Protein AF-A0A4D4LLS7-F1 (afdb_monomer_lite)

Radius of gyration: 15.92 Å; chains: 1; bounding box: 45×24×37 Å

Organism: Streptomyces violaceusniger (NCBI:txid68280)

Structure (mmCIF, N/CA/C/O backbone):
data_AF-A0A4D4LLS7-F1
#
_entry.id   AF-A0A4D4LLS7-F1
#
loop_
_atom_site.group_PDB
_atom_site.id
_atom_site.type_symbol
_atom_site.label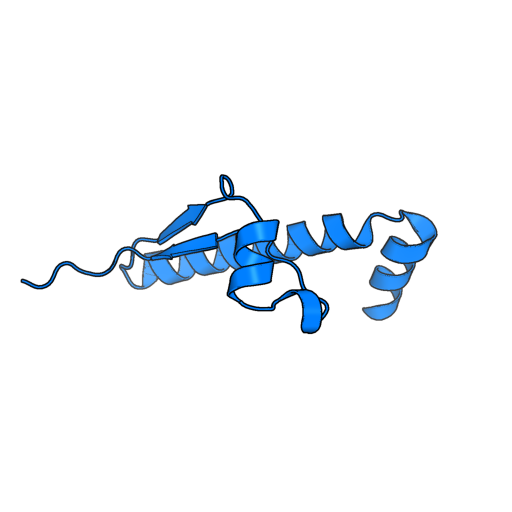_atom_id
_atom_site.label_alt_id
_atom_site.label_comp_id
_atom_site.label_asym_id
_atom_site.label_entity_id
_atom_site.label_seq_id
_atom_site.pdbx_PDB_ins_code
_atom_site.Cartn_x
_atom_site.Cartn_y
_atom_site.Cartn_z
_atom_site.occupancy
_atom_site.B_iso_or_equiv
_atom_site.auth_seq_id
_atom_site.auth_comp_id
_atom_site.auth_asym_id
_atom_site.auth_atom_id
_atom_site.pdbx_PDB_model_num
ATOM 1 N N . MET A 1 1 ? 24.635 -7.283 -0.790 1.00 59.69 1 MET A N 1
ATOM 2 C CA . MET A 1 1 ? 23.605 -8.312 -0.544 1.00 59.69 1 MET A CA 1
ATOM 3 C C . MET A 1 1 ? 22.200 -7.853 -0.949 1.00 59.69 1 MET A C 1
ATOM 5 O O . MET A 1 1 ? 21.661 -8.434 -1.871 1.00 59.69 1 MET A O 1
ATOM 9 N N . THR A 1 2 ? 21.588 -6.807 -0.368 1.00 62.47 2 THR A N 1
ATOM 10 C CA . THR A 1 2 ? 20.218 -6.369 -0.765 1.00 62.47 2 THR A CA 1
ATOM 11 C C . THR A 1 2 ? 20.135 -5.681 -2.133 1.00 62.47 2 THR A C 1
ATOM 13 O O . THR A 1 2 ? 19.198 -5.925 -2.890 1.00 62.47 2 THR A O 1
ATOM 16 N N . ARG A 1 3 ? 21.134 -4.866 -2.498 1.00 71.19 3 ARG A N 1
ATOM 17 C CA . ARG A 1 3 ? 21.203 -4.208 -3.821 1.00 71.19 3 ARG A CA 1
ATOM 18 C C . ARG A 1 3 ? 21.358 -5.205 -4.976 1.00 71.19 3 ARG A C 1
ATOM 20 O O . ARG A 1 3 ? 20.930 -4.915 -6.088 1.00 71.19 3 ARG A O 1
ATOM 27 N N . ASP A 1 4 ? 21.902 -6.386 -4.698 1.00 81.25 4 ASP A N 1
ATOM 28 C CA . ASP A 1 4 ? 22.124 -7.428 -5.704 1.00 81.25 4 ASP A CA 1
ATOM 29 C C . ASP A 1 4 ? 20.790 -8.031 -6.173 1.00 81.25 4 ASP A C 1
ATOM 31 O O . ASP A 1 4 ? 20.587 -8.228 -7.370 1.00 81.25 4 ASP A O 1
ATOM 35 N N . PHE A 1 5 ? 19.826 -8.211 -5.260 1.00 81.31 5 PHE A N 1
ATOM 36 C CA . PHE A 1 5 ? 18.471 -8.659 -5.605 1.00 81.31 5 PHE A CA 1
ATOM 37 C C . PHE A 1 5 ? 17.695 -7.612 -6.410 1.00 81.31 5 PHE A C 1
ATOM 39 O O . PHE A 1 5 ? 16.989 -7.970 -7.351 1.00 81.31 5 PHE A O 1
ATOM 46 N N . LEU A 1 6 ? 17.864 -6.323 -6.095 1.00 83.94 6 LEU A N 1
ATOM 47 C CA . LEU A 1 6 ? 17.256 -5.238 -6.873 1.00 83.94 6 LEU A CA 1
ATOM 48 C C . LEU A 1 6 ? 17.805 -5.211 -8.303 1.00 83.94 6 LEU A C 1
ATOM 50 O O . LEU A 1 6 ? 17.032 -5.131 -9.253 1.00 83.94 6 LEU A O 1
ATOM 54 N N . ASN A 1 7 ? 19.121 -5.357 -8.471 1.00 86.38 7 ASN A N 1
ATOM 55 C CA . ASN A 1 7 ? 19.745 -5.419 -9.793 1.00 86.38 7 ASN A CA 1
ATOM 56 C C . ASN A 1 7 ? 19.289 -6.652 -10.587 1.00 86.38 7 ASN A C 1
ATOM 58 O O . ASN A 1 7 ? 18.990 -6.537 -11.773 1.00 86.38 7 ASN A O 1
ATOM 62 N N . LEU A 1 8 ? 19.171 -7.815 -9.942 1.00 87.56 8 LEU A N 1
ATOM 63 C CA . LEU A 1 8 ? 18.686 -9.036 -10.586 1.00 87.56 8 LEU A CA 1
ATOM 64 C C . LEU A 1 8 ? 17.251 -8.876 -11.116 1.00 87.56 8 LEU A C 1
ATOM 66 O O . LEU A 1 8 ? 16.945 -9.291 -12.234 1.00 87.56 8 LEU A O 1
ATOM 70 N N . ARG A 1 9 ? 16.376 -8.246 -10.325 1.00 86.00 9 ARG A N 1
ATOM 71 C CA . ARG A 1 9 ? 14.988 -7.955 -10.710 1.00 86.00 9 ARG A CA 1
ATOM 72 C C . ARG A 1 9 ? 14.890 -6.866 -11.771 1.00 86.00 9 ARG A C 1
ATOM 74 O O . ARG A 1 9 ? 14.046 -6.960 -12.650 1.00 86.00 9 ARG A O 1
ATOM 81 N N . ASN A 1 10 ? 15.759 -5.860 -11.723 1.00 84.69 10 ASN A N 1
ATOM 82 C CA . ASN A 1 10 ? 15.730 -4.751 -12.673 1.00 84.69 10 ASN A CA 1
ATOM 83 C C . ASN A 1 10 ? 16.300 -5.140 -14.048 1.00 84.69 10 ASN A C 1
ATOM 85 O O . ASN A 1 10 ? 15.702 -4.836 -15.075 1.00 84.69 10 ASN A O 1
ATOM 89 N N . TYR A 1 11 ? 17.437 -5.842 -14.078 1.00 84.94 11 TYR A N 1
ATOM 90 C CA . TYR A 1 11 ? 18.156 -6.149 -15.320 1.00 84.94 11 TYR A CA 1
ATOM 91 C C . TYR A 1 11 ? 17.906 -7.566 -15.844 1.00 84.94 11 TYR A C 1
ATOM 93 O O . TYR A 1 11 ? 17.836 -7.754 -17.057 1.00 84.94 11 TYR A O 1
ATOM 101 N N . GLY A 1 12 ? 17.765 -8.553 -14.954 1.00 86.19 12 GLY A N 1
ATOM 102 C CA . GLY A 1 12 ? 17.549 -9.951 -15.331 1.00 86.19 12 GLY A CA 1
ATOM 103 C C . GLY A 1 12 ? 16.088 -10.234 -15.665 1.00 86.19 12 GLY A C 1
ATOM 104 O O . GLY A 1 12 ? 15.747 -10.509 -16.811 1.00 86.19 12 GLY A O 1
ATOM 105 N N . TYR A 1 13 ? 15.223 -10.140 -14.655 1.00 85.25 13 TYR A N 1
ATOM 106 C CA . TYR A 1 13 ? 13.805 -10.503 -14.775 1.00 85.25 13 TYR A CA 1
ATOM 107 C C . TYR A 1 13 ? 12.906 -9.364 -15.279 1.00 85.25 13 TYR A C 1
ATOM 109 O O . TYR A 1 13 ? 11.838 -9.630 -15.824 1.00 85.25 13 TYR A O 1
ATOM 117 N N . LYS A 1 14 ? 13.345 -8.106 -15.128 1.00 87.56 14 LYS A N 1
ATOM 118 C CA . LYS A 1 14 ? 12.614 -6.877 -15.496 1.00 87.56 14 LYS A CA 1
ATOM 119 C C . LYS A 1 14 ? 11.223 -6.762 -14.854 1.00 87.56 14 LYS A C 1
ATOM 121 O O . LYS A 1 14 ? 10.334 -6.114 -15.397 1.00 87.56 14 LYS A O 1
ATOM 126 N N . ASP A 1 15 ? 11.043 -7.363 -13.682 1.00 89.50 15 ASP A N 1
ATOM 127 C CA . ASP A 1 15 ? 9.779 -7.449 -12.943 1.00 89.50 15 ASP A CA 1
ATOM 128 C C . ASP A 1 15 ? 9.832 -6.701 -11.601 1.00 89.50 15 ASP A C 1
ATOM 130 O O . ASP A 1 15 ? 9.035 -6.970 -10.703 1.00 89.50 15 ASP A O 1
ATOM 134 N N . LEU A 1 16 ? 10.765 -5.752 -11.453 1.00 88.00 16 LEU A N 1
ATOM 135 C CA . LEU A 1 16 ? 11.037 -5.063 -10.189 1.00 88.00 16 LEU A CA 1
ATOM 136 C C . LEU A 1 16 ? 9.772 -4.498 -9.527 1.00 88.00 16 LEU A C 1
ATOM 138 O O . LEU A 1 16 ? 9.543 -4.770 -8.352 1.00 88.00 16 LEU A O 1
ATOM 142 N N . ASN A 1 17 ? 8.941 -3.765 -10.275 1.00 85.81 17 ASN A N 1
ATOM 143 C CA . ASN A 1 17 ? 7.717 -3.159 -9.739 1.00 85.81 17 ASN A CA 1
ATOM 144 C C . ASN A 1 17 ? 6.750 -4.222 -9.209 1.00 85.81 17 ASN A C 1
ATOM 146 O O . ASN A 1 17 ? 6.322 -4.151 -8.063 1.00 85.81 17 ASN A O 1
ATOM 150 N N . HIS A 1 18 ? 6.497 -5.266 -9.997 1.00 88.12 18 HIS A N 1
ATOM 151 C CA . HIS A 1 18 ? 5.615 -6.360 -9.599 1.00 88.12 18 HIS A CA 1
ATOM 152 C C . HIS A 1 18 ? 6.173 -7.164 -8.411 1.00 88.12 18 HIS A C 1
ATOM 154 O O . HIS A 1 18 ? 5.439 -7.649 -7.549 1.00 88.12 18 HIS A O 1
ATOM 160 N N . TRP A 1 19 ? 7.496 -7.307 -8.323 1.00 90.19 19 TRP A N 1
ATOM 161 C CA . TRP A 1 19 ? 8.137 -7.931 -7.172 1.00 90.19 19 TRP A CA 1
ATOM 162 C C . TRP A 1 19 ? 8.019 -7.072 -5.905 1.00 90.19 19 T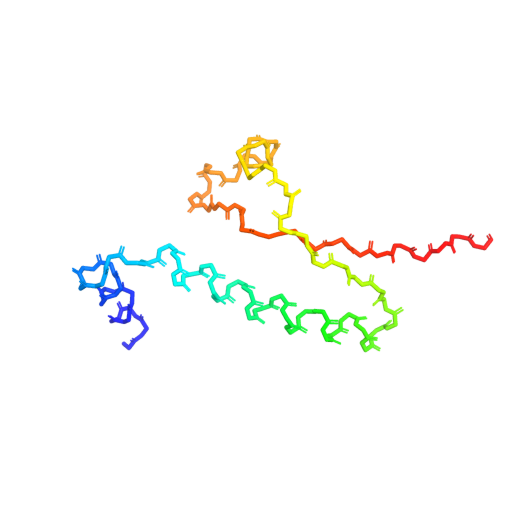RP A C 1
ATOM 164 O O . TRP A 1 19 ? 7.783 -7.620 -4.824 1.00 90.19 19 TRP A O 1
ATOM 174 N N . MET A 1 20 ? 8.149 -5.748 -6.032 1.00 89.31 20 MET A N 1
ATOM 175 C CA . MET A 1 20 ? 7.961 -4.805 -4.927 1.00 89.31 20 MET A CA 1
ATOM 176 C C . MET A 1 20 ? 6.513 -4.781 -4.436 1.00 89.31 20 MET A C 1
ATOM 178 O O . MET A 1 20 ? 6.299 -4.792 -3.228 1.00 89.31 20 MET A O 1
ATOM 182 N N . GLU A 1 21 ? 5.529 -4.846 -5.337 1.00 90.25 21 GLU A N 1
ATOM 183 C CA . GLU A 1 21 ? 4.109 -4.976 -4.977 1.00 90.25 21 GLU A CA 1
ATOM 184 C C . GLU A 1 21 ? 3.890 -6.159 -4.027 1.00 90.25 21 GLU A C 1
ATOM 186 O O . GLU A 1 21 ? 3.270 -6.006 -2.976 1.00 90.25 21 GLU A O 1
ATOM 191 N N . LYS A 1 22 ? 4.483 -7.324 -4.324 1.00 90.94 22 LYS A N 1
ATOM 192 C CA . LYS A 1 22 ? 4.404 -8.512 -3.453 1.00 90.94 22 LYS A CA 1
ATOM 193 C C . LYS A 1 22 ? 4.981 -8.265 -2.059 1.00 90.94 22 LYS A C 1
ATOM 195 O O . LYS A 1 22 ? 4.449 -8.802 -1.090 1.00 90.94 22 LYS A O 1
ATOM 200 N N . GLN A 1 23 ? 6.039 -7.458 -1.936 1.00 90.56 23 GLN A N 1
ATOM 201 C CA . GLN A 1 23 ? 6.584 -7.097 -0.621 1.00 90.56 23 GLN A CA 1
ATOM 202 C C . GLN A 1 23 ? 5.590 -6.239 0.170 1.00 90.56 23 GLN A C 1
ATOM 204 O O . GLN A 1 23 ? 5.394 -6.467 1.364 1.00 90.56 23 GLN A O 1
ATOM 209 N N . THR A 1 24 ? 4.899 -5.315 -0.501 1.00 90.56 24 THR A N 1
ATOM 210 C CA . THR A 1 24 ? 3.823 -4.518 0.103 1.00 90.56 24 THR A CA 1
ATOM 211 C C . THR A 1 24 ? 2.663 -5.402 0.571 1.00 90.56 24 THR A C 1
ATOM 213 O O . THR A 1 24 ? 2.183 -5.228 1.690 1.00 90.56 24 THR A O 1
ATOM 216 N N . TYR A 1 25 ? 2.259 -6.406 -0.216 1.00 92.25 25 TYR A N 1
ATOM 217 C CA . TYR A 1 25 ? 1.231 -7.375 0.197 1.00 92.25 25 TYR A CA 1
ATOM 218 C C . TYR A 1 25 ? 1.620 -8.159 1.453 1.00 92.25 25 TYR A C 1
ATOM 220 O O . TYR A 1 25 ? 0.796 -8.320 2.354 1.00 92.25 25 TYR A O 1
ATOM 228 N N . LEU A 1 26 ? 2.874 -8.609 1.552 1.00 93.12 26 LEU A N 1
ATOM 229 C CA . LEU A 1 26 ? 3.370 -9.299 2.747 1.00 93.12 26 LEU A CA 1
ATOM 230 C C . LEU A 1 26 ? 3.309 -8.396 3.988 1.00 93.12 26 LEU A C 1
ATOM 232 O O . LEU A 1 26 ? 2.829 -8.822 5.040 1.00 93.12 26 LEU A O 1
ATOM 236 N N . ALA A 1 27 ? 3.742 -7.139 3.859 1.00 91.81 27 ALA A N 1
ATOM 237 C CA . ALA A 1 27 ? 3.692 -6.164 4.947 1.00 91.81 27 ALA A CA 1
ATOM 238 C C . ALA A 1 27 ? 2.252 -5.871 5.400 1.00 91.81 27 ALA A C 1
ATOM 240 O O . ALA A 1 27 ? 1.978 -5.726 6.595 1.00 91.81 27 ALA A O 1
ATOM 241 N N . VAL A 1 28 ? 1.309 -5.829 4.461 1.00 92.06 28 VAL A N 1
ATOM 242 C CA . VAL A 1 28 ? -0.104 -5.604 4.777 1.00 92.06 28 VAL A CA 1
ATOM 243 C C . VAL A 1 28 ? -0.730 -6.827 5.432 1.00 92.06 28 VAL A C 1
ATOM 245 O O . VAL A 1 28 ? -1.462 -6.660 6.401 1.00 92.06 28 VAL A O 1
ATOM 248 N N . GLY A 1 29 ? -0.392 -8.044 5.000 1.00 91.75 29 GLY A N 1
ATOM 249 C CA . GLY A 1 29 ? -0.812 -9.267 5.689 1.00 91.75 29 GLY A CA 1
ATOM 250 C C . GLY A 1 29 ? -0.400 -9.268 7.165 1.00 91.75 29 GLY A C 1
ATOM 251 O O . GLY A 1 29 ? -1.228 -9.526 8.038 1.00 91.75 29 GLY A O 1
ATOM 252 N N . LEU A 1 30 ? 0.847 -8.880 7.459 1.00 93.94 30 LEU A N 1
ATOM 253 C CA . LEU A 1 30 ? 1.320 -8.707 8.837 1.00 93.94 30 LEU A CA 1
ATOM 254 C C . LEU A 1 30 ? 0.548 -7.615 9.585 1.00 93.94 30 LEU A C 1
ATOM 256 O O . LEU A 1 30 ? 0.173 -7.799 10.741 1.00 93.94 30 LEU A O 1
ATOM 260 N N . THR A 1 31 ? 0.282 -6.494 8.918 1.00 91.12 31 THR A N 1
ATOM 261 C CA . THR A 1 31 ? -0.471 -5.381 9.504 1.00 91.12 31 THR A CA 1
ATOM 262 C C . THR A 1 31 ? -1.890 -5.808 9.872 1.00 91.12 31 THR A C 1
ATOM 264 O O . THR A 1 31 ? -2.341 -5.508 10.969 1.00 91.12 31 THR A O 1
ATOM 267 N N . LEU A 1 32 ? -2.587 -6.550 9.008 1.00 90.88 32 LEU A N 1
ATOM 268 C CA . LEU A 1 32 ? -3.933 -7.053 9.292 1.00 90.88 32 LEU A CA 1
ATOM 269 C C . LEU A 1 32 ? -3.946 -7.990 10.504 1.00 90.88 32 LEU A C 1
ATOM 271 O O . LEU A 1 32 ? -4.841 -7.879 11.336 1.00 90.88 32 LEU A O 1
ATOM 275 N N . MET A 1 33 ? -2.936 -8.857 10.641 1.00 92.12 33 MET A N 1
ATOM 276 C CA . MET A 1 33 ? -2.784 -9.703 11.831 1.00 92.12 33 MET A CA 1
ATOM 277 C C . MET A 1 33 ? -2.552 -8.867 13.098 1.00 92.12 33 MET A C 1
ATOM 279 O O . MET A 1 33 ? -3.203 -9.099 14.112 1.00 92.12 33 MET A O 1
ATOM 283 N N . ALA A 1 34 ? -1.679 -7.857 13.039 1.00 91.25 34 ALA A N 1
ATOM 284 C CA . ALA A 1 34 ? -1.405 -6.977 14.177 1.00 91.25 34 ALA A CA 1
ATOM 285 C C . ALA A 1 34 ? -2.628 -6.135 14.584 1.00 91.25 34 ALA A C 1
ATOM 287 O O . ALA A 1 34 ? -2.893 -5.928 15.763 1.00 91.25 34 ALA A O 1
ATOM 288 N N . VAL A 1 35 ? -3.390 -5.653 13.605 1.00 89.88 35 VAL A N 1
ATOM 289 C CA . VAL A 1 35 ? -4.597 -4.849 13.822 1.00 89.88 35 VAL A CA 1
ATOM 290 C C . VAL A 1 35 ? -5.723 -5.714 14.403 1.00 89.88 35 VAL A C 1
ATOM 292 O O . VAL A 1 35 ? -6.418 -5.258 15.311 1.00 89.88 35 VAL A O 1
ATOM 295 N N . ALA A 1 36 ? -5.833 -6.977 13.973 1.00 89.06 36 ALA A N 1
ATOM 296 C CA . ALA A 1 36 ? -6.747 -7.951 14.566 1.00 89.06 36 ALA A CA 1
ATOM 297 C C . ALA A 1 36 ? -6.417 -8.245 16.042 1.00 89.06 36 ALA A C 1
ATOM 299 O O . ALA A 1 36 ? -7.331 -8.288 16.862 1.00 89.06 36 ALA A O 1
ATOM 300 N N . GLU A 1 37 ? -5.132 -8.367 16.396 1.00 91.94 37 GLU A N 1
ATOM 301 C CA . GLU A 1 37 ? -4.688 -8.536 17.793 1.00 91.94 37 GLU A CA 1
ATOM 302 C C . GLU A 1 37 ? -5.079 -7.336 18.673 1.00 91.94 37 GLU A C 1
ATOM 304 O O . GLU A 1 37 ? -5.467 -7.488 19.828 1.00 91.94 37 GLU A O 1
ATOM 309 N N . LEU A 1 38 ? -5.056 -6.125 18.110 1.00 89.25 38 LEU A N 1
ATOM 310 C CA . LEU A 1 38 ? -5.491 -4.899 18.789 1.00 89.25 38 LEU A CA 1
ATOM 311 C C . LEU A 1 38 ? -7.023 -4.733 18.839 1.00 89.25 38 LEU A C 1
ATOM 313 O O . LEU A 1 38 ? -7.512 -3.702 19.304 1.00 89.25 38 LEU A O 1
ATOM 317 N N . GLY A 1 39 ? -7.791 -5.714 18.355 1.00 86.56 39 GLY A N 1
ATOM 318 C CA . GLY A 1 39 ? -9.254 -5.670 18.323 1.00 86.56 39 GLY A CA 1
ATOM 319 C C . GLY A 1 39 ? -9.826 -4.674 17.310 1.00 86.56 39 GLY A C 1
ATOM 320 O O . GLY A 1 39 ? -10.995 -4.298 17.400 1.00 86.56 39 GLY A O 1
ATOM 321 N N . VAL A 1 40 ? -9.015 -4.223 16.353 1.00 86.81 40 VAL A N 1
ATOM 322 C CA . VAL A 1 40 ? -9.452 -3.360 15.257 1.00 86.81 40 VAL A CA 1
ATOM 323 C C . VAL A 1 40 ? -9.745 -4.243 14.046 1.00 86.81 40 VAL A C 1
ATOM 325 O O . VAL A 1 40 ? -8.980 -5.134 13.690 1.00 86.81 40 VAL A O 1
ATOM 328 N N . GLU A 1 41 ? -10.867 -4.002 13.378 1.00 84.88 41 GLU A N 1
ATOM 329 C CA . GLU A 1 41 ? -11.151 -4.658 12.102 1.00 84.88 41 GLU A CA 1
ATOM 330 C C . GLU A 1 41 ? -10.539 -3.821 10.978 1.00 84.88 41 GLU A C 1
ATOM 332 O O . GLU A 1 41 ? -10.706 -2.603 10.951 1.00 84.88 41 GLU A O 1
ATOM 337 N N . ALA A 1 42 ? -9.856 -4.444 10.023 1.00 89.31 42 ALA A N 1
ATOM 338 C CA . ALA A 1 42 ? -9.396 -3.771 8.815 1.00 89.31 42 ALA A CA 1
ATOM 339 C C . ALA A 1 42 ? -9.652 -4.639 7.585 1.00 89.31 42 ALA A C 1
ATOM 341 O O . ALA A 1 42 ? -9.533 -5.861 7.636 1.00 89.31 42 ALA A O 1
ATOM 342 N N . THR A 1 43 ? -10.010 -4.000 6.472 1.00 89.69 43 THR A N 1
ATOM 343 C CA . THR A 1 43 ? -10.286 -4.680 5.203 1.00 89.69 43 THR A CA 1
ATOM 344 C C . THR A 1 43 ? -9.291 -4.216 4.138 1.00 89.69 43 THR A C 1
ATOM 346 O O . THR A 1 43 ? -9.222 -3.008 3.879 1.00 89.69 43 THR A O 1
ATOM 349 N N . PRO A 1 44 ? -8.520 -5.133 3.520 1.00 91.00 44 PRO A N 1
ATOM 350 C CA . PRO A 1 44 ? -7.703 -4.812 2.356 1.00 91.00 44 PRO A CA 1
ATOM 351 C C . PRO A 1 44 ? -8.591 -4.607 1.119 1.00 91.00 44 PRO A C 1
ATOM 353 O O . PRO A 1 44 ? -9.610 -5.276 0.952 1.00 91.00 44 PRO A O 1
ATOM 356 N N . LEU A 1 45 ? -8.216 -3.666 0.258 1.00 89.00 45 LEU A N 1
ATOM 357 C CA . LEU A 1 45 ? -8.974 -3.235 -0.912 1.00 89.00 45 LEU A CA 1
ATOM 358 C C . LEU A 1 45 ? -8.032 -3.070 -2.109 1.00 89.00 45 LEU A C 1
ATOM 360 O O . LE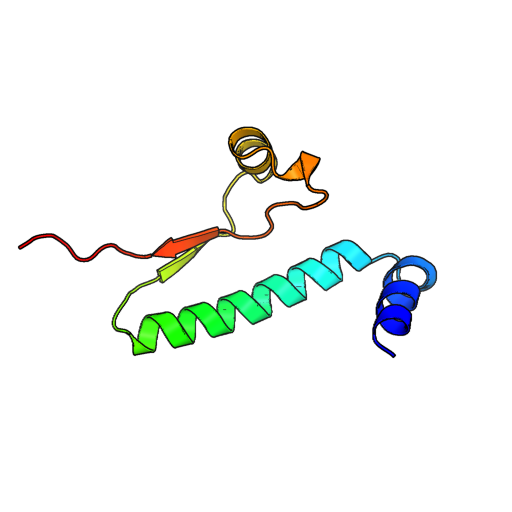U A 1 45 ? -7.151 -2.210 -2.096 1.00 89.00 45 LEU A O 1
ATOM 364 N N . GLU A 1 46 ? -8.272 -3.861 -3.153 1.00 89.31 46 GLU A N 1
ATOM 365 C CA . GLU A 1 46 ? -7.594 -3.760 -4.458 1.00 89.31 46 GLU A CA 1
ATOM 366 C C . GLU A 1 46 ? -8.483 -3.119 -5.536 1.00 89.31 46 GLU A C 1
ATOM 368 O O . GLU A 1 46 ? -7.988 -2.579 -6.518 1.00 89.31 46 GLU A O 1
ATOM 373 N N . GLY A 1 47 ? -9.808 -3.143 -5.353 1.00 86.25 47 GLY A N 1
ATOM 374 C CA . GLY A 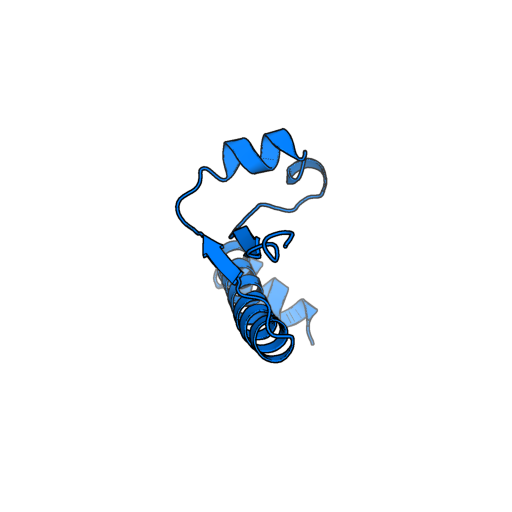1 47 ? -10.791 -2.652 -6.325 1.00 86.25 47 GLY A CA 1
ATOM 375 C C . GLY A 1 47 ? -10.947 -1.128 -6.353 1.00 86.25 47 GLY A C 1
ATOM 376 O O . GLY A 1 47 ? -12.062 -0.633 -6.207 1.00 86.25 47 GLY A O 1
ATOM 377 N N . PHE A 1 48 ? -9.853 -0.382 -6.497 1.00 87.38 48 PHE A N 1
ATOM 378 C CA . PHE A 1 48 ? -9.849 1.076 -6.664 1.00 87.38 48 PHE A CA 1
ATOM 379 C C . PHE A 1 48 ? -9.028 1.472 -7.897 1.00 87.38 48 PHE A C 1
ATOM 381 O O . PHE A 1 48 ? -8.275 0.658 -8.419 1.00 87.38 48 PHE A O 1
ATOM 388 N N . ASP A 1 49 ? -9.170 2.714 -8.371 1.00 88.94 49 ASP A N 1
ATOM 389 C CA . ASP A 1 49 ? -8.311 3.255 -9.433 1.00 88.94 49 ASP A CA 1
ATOM 390 C C . ASP A 1 49 ? -7.029 3.862 -8.827 1.00 88.94 49 ASP A C 1
ATOM 392 O O . ASP A 1 49 ? -7.107 4.935 -8.209 1.00 88.94 49 ASP A O 1
ATOM 396 N N . PRO A 1 50 ? -5.845 3.249 -9.023 1.00 86.81 50 PRO A N 1
ATOM 397 C CA . PRO A 1 50 ? -4.595 3.751 -8.460 1.00 86.81 50 PRO A CA 1
ATOM 398 C C . PRO A 1 50 ? -4.195 5.124 -8.997 1.00 86.81 50 PRO A C 1
ATOM 400 O O . PRO A 1 50 ? -3.559 5.894 -8.283 1.00 86.81 50 PRO A O 1
ATOM 403 N N . ILE A 1 51 ? -4.583 5.471 -10.231 1.00 88.56 51 ILE A N 1
ATOM 404 C CA . ILE A 1 51 ? -4.215 6.752 -10.850 1.00 88.56 51 ILE A CA 1
ATOM 405 C C . ILE A 1 51 ? -4.911 7.903 -10.123 1.00 88.56 51 ILE A C 1
ATOM 407 O O . ILE A 1 51 ? -4.280 8.919 -9.818 1.00 88.56 51 ILE A O 1
ATOM 411 N N . SER A 1 52 ? -6.201 7.738 -9.817 1.00 89.81 52 SER A N 1
ATOM 412 C CA . SER A 1 52 ? -6.969 8.725 -9.056 1.00 89.81 52 SER A CA 1
ATOM 413 C C . SER A 1 52 ? -6.380 8.979 -7.664 1.00 89.81 52 SER A C 1
ATOM 415 O O . SER A 1 52 ? -6.235 10.135 -7.260 1.00 89.81 52 SER A O 1
ATOM 417 N N . VAL A 1 53 ? -5.967 7.917 -6.964 1.00 89.00 53 VAL A N 1
ATOM 418 C CA . VAL A 1 53 ? -5.400 7.981 -5.609 1.00 89.00 53 VAL A CA 1
ATOM 419 C C . VAL A 1 53 ? -4.005 8.598 -5.633 1.00 89.00 53 VAL A C 1
ATOM 421 O O . VAL A 1 53 ? -3.740 9.551 -4.900 1.00 89.00 53 VAL A O 1
ATOM 424 N N . ASP A 1 54 ? -3.142 8.136 -6.538 1.00 90.44 54 ASP A N 1
ATOM 425 C CA . ASP A 1 54 ? -1.800 8.685 -6.727 1.00 90.44 54 ASP A CA 1
ATOM 426 C C . ASP A 1 54 ? -1.850 10.194 -7.003 1.00 90.44 54 ASP A C 1
ATOM 428 O O . ASP A 1 54 ? -1.016 10.944 -6.492 1.00 90.44 54 ASP A O 1
ATOM 432 N N . LYS A 1 55 ? -2.837 10.652 -7.786 1.00 90.75 55 LYS A N 1
ATOM 433 C CA . LYS A 1 55 ? -3.044 12.072 -8.086 1.00 90.75 55 LYS A CA 1
ATOM 434 C C . LYS A 1 55 ? -3.562 12.848 -6.877 1.00 90.75 55 LYS A C 1
ATOM 436 O O . LYS A 1 55 ? -3.074 13.947 -6.621 1.00 90.75 55 LYS A O 1
ATOM 441 N N . ALA A 1 56 ? -4.529 12.298 -6.144 1.00 90.81 56 ALA A N 1
ATOM 442 C CA . ALA A 1 56 ? -5.111 12.948 -4.971 1.00 90.81 56 ALA A CA 1
ATOM 443 C C . ALA A 1 56 ? -4.066 13.198 -3.870 1.00 90.81 56 ALA A C 1
ATOM 445 O O . ALA A 1 56 ? -4.065 14.259 -3.250 1.00 90.81 56 ALA A O 1
ATOM 446 N N . PHE A 1 57 ? -3.150 12.247 -3.674 1.00 89.25 57 PHE A N 1
ATOM 447 C CA . PHE A 1 57 ? -2.117 12.300 -2.636 1.00 89.25 57 PHE A CA 1
ATOM 448 C C . PHE A 1 57 ? -0.722 12.685 -3.156 1.00 89.25 57 PHE A C 1
ATOM 450 O O . PHE A 1 57 ? 0.230 12.698 -2.379 1.00 89.25 57 PHE A O 1
ATOM 457 N N . LYS A 1 58 ? -0.584 13.008 -4.452 1.00 90.19 58 LYS A N 1
ATOM 458 C CA . LYS A 1 58 ? 0.693 13.348 -5.117 1.00 90.19 58 LYS A CA 1
ATOM 459 C C . LYS A 1 58 ? 1.799 12.298 -4.915 1.00 90.19 58 LYS A C 1
ATOM 461 O O . LYS A 1 58 ? 2.980 12.617 -4.815 1.00 90.19 58 LYS A O 1
ATOM 466 N N . ILE A 1 59 ? 1.430 11.019 -4.889 1.00 89.06 59 ILE A N 1
ATOM 467 C CA . ILE A 1 59 ? 2.332 9.914 -4.516 1.00 89.06 59 ILE A CA 1
ATOM 468 C C . ILE A 1 59 ? 3.430 9.711 -5.566 1.00 89.06 59 ILE A C 1
ATOM 470 O O . ILE A 1 59 ? 4.587 9.476 -5.217 1.00 89.06 59 ILE A O 1
ATOM 474 N N . ARG A 1 60 ? 3.107 9.895 -6.850 1.00 87.12 60 ARG A N 1
ATOM 475 C CA . ARG A 1 60 ? 4.071 9.716 -7.950 1.00 87.12 60 ARG A CA 1
ATOM 476 C C . ARG A 1 60 ? 5.252 10.681 -7.902 1.00 87.12 60 ARG A C 1
ATOM 478 O O . ARG A 1 60 ? 6.332 10.319 -8.356 1.00 87.12 60 ARG A O 1
ATOM 485 N N . GLU A 1 61 ? 5.084 11.865 -7.315 1.00 89.62 61 GLU A N 1
ATOM 486 C CA . GLU A 1 61 ? 6.176 12.836 -7.135 1.00 89.62 61 GLU A CA 1
ATOM 487 C C . GLU A 1 61 ? 7.258 12.303 -6.183 1.00 89.62 61 GLU A C 1
ATOM 489 O O . GLU A 1 61 ? 8.420 12.686 -6.278 1.00 89.62 61 GLU A O 1
ATOM 494 N N . THR A 1 62 ? 6.895 11.365 -5.305 1.00 85.62 62 THR A N 1
ATOM 495 C CA . THR A 1 62 ? 7.822 10.723 -4.363 1.00 85.62 62 THR A CA 1
ATOM 496 C C . THR A 1 62 ? 8.522 9.489 -4.940 1.00 85.62 62 THR A C 1
ATOM 498 O O . THR A 1 62 ? 9.320 8.867 -4.244 1.00 85.62 62 THR A O 1
ATOM 501 N N . GLY A 1 63 ? 8.228 9.111 -6.191 1.00 85.81 63 GLY A N 1
ATOM 502 C CA . GLY A 1 63 ? 8.758 7.895 -6.817 1.00 85.81 63 GLY A CA 1
ATOM 503 C C . GLY A 1 63 ? 8.051 6.600 -6.399 1.00 85.81 63 GLY A C 1
ATOM 504 O O . GLY A 1 63 ? 8.552 5.518 -6.696 1.00 85.81 63 GLY A O 1
ATOM 505 N N . HIS A 1 64 ? 6.896 6.693 -5.734 1.00 87.06 64 HIS A N 1
ATOM 506 C CA . HIS A 1 64 ? 6.084 5.547 -5.318 1.00 87.06 64 HIS A CA 1
ATOM 507 C C . HIS A 1 64 ? 4.776 5.476 -6.119 1.00 87.06 64 HIS A C 1
ATOM 509 O O . HIS A 1 64 ? 4.384 6.432 -6.791 1.00 87.06 64 HIS A O 1
ATOM 515 N N . SER A 1 65 ? 4.084 4.341 -6.033 1.00 87.81 65 SER A N 1
ATOM 516 C CA . SER A 1 65 ? 2.733 4.177 -6.571 1.00 87.81 65 SER A CA 1
ATOM 517 C C . SER A 1 65 ? 1.892 3.342 -5.615 1.00 87.81 65 SER A C 1
ATOM 519 O O . SER A 1 65 ? 2.419 2.512 -4.869 1.00 87.81 65 SER A O 1
ATOM 521 N N . THR A 1 66 ? 0.589 3.598 -5.605 1.00 87.81 66 THR A N 1
ATOM 522 C CA . THR A 1 66 ? -0.346 2.908 -4.720 1.00 87.81 66 THR A CA 1
ATOM 523 C C . THR A 1 66 ? -0.665 1.516 -5.261 1.00 87.81 66 THR A C 1
ATOM 525 O O . THR A 1 66 ? -1.249 1.383 -6.331 1.00 87.81 66 THR A O 1
ATOM 528 N N . THR A 1 67 ? -0.326 0.475 -4.498 1.00 87.88 67 THR A N 1
ATOM 529 C CA . THR A 1 67 ? -0.659 -0.920 -4.844 1.00 87.88 67 THR A CA 1
ATOM 530 C C . THR A 1 67 ? -1.983 -1.367 -4.233 1.00 87.88 67 THR A C 1
ATOM 532 O O . THR A 1 67 ? -2.806 -1.966 -4.913 1.00 87.88 67 THR A O 1
ATOM 535 N N . LEU A 1 68 ? -2.191 -1.096 -2.943 1.00 89.25 68 LEU A N 1
ATOM 536 C CA . LEU A 1 68 ? -3.354 -1.572 -2.201 1.00 89.25 68 LEU A CA 1
ATOM 537 C C . LEU A 1 68 ? -3.751 -0.557 -1.126 1.00 89.25 68 LEU A C 1
ATOM 539 O O . LEU A 1 68 ? -2.902 0.181 -0.620 1.00 89.25 68 LEU A O 1
ATOM 543 N N . LEU A 1 69 ? -5.027 -0.546 -0.749 1.00 87.12 69 LEU A N 1
ATOM 544 C CA . LEU A 1 69 ? -5.529 0.252 0.367 1.00 87.12 69 LEU A CA 1
ATOM 545 C C . LEU A 1 69 ? -5.995 -0.653 1.505 1.00 87.12 69 LEU A C 1
ATOM 547 O O . LEU A 1 69 ? -6.572 -1.710 1.276 1.00 87.12 69 LEU A O 1
ATOM 551 N N . ALA A 1 70 ? -5.780 -0.225 2.745 1.00 86.44 70 ALA A N 1
ATOM 552 C CA . ALA A 1 70 ? -6.330 -0.887 3.921 1.00 86.44 70 ALA A CA 1
ATOM 553 C C . ALA A 1 70 ? -7.266 0.084 4.635 1.00 86.44 70 ALA A C 1
ATOM 555 O O . ALA A 1 70 ? -6.857 1.174 5.040 1.00 86.44 70 ALA A O 1
ATOM 556 N N . ARG A 1 71 ? -8.534 -0.303 4.784 1.00 86.00 71 ARG A N 1
ATOM 557 C CA . ARG A 1 71 ? -9.525 0.492 5.507 1.00 86.00 71 ARG A CA 1
ATOM 558 C C . ARG A 1 71 ? -9.725 -0.087 6.907 1.00 86.00 71 ARG A C 1
ATOM 560 O O . ARG A 1 71 ? -10.343 -1.147 7.010 1.00 86.00 71 ARG A O 1
ATOM 567 N N . PRO A 1 72 ? -9.283 0.592 7.978 1.00 83.00 72 PRO A N 1
ATOM 568 C CA . PRO A 1 72 ? -9.686 0.234 9.328 1.00 83.00 72 PRO A CA 1
ATOM 569 C C . PRO A 1 72 ? -11.156 0.612 9.557 1.00 83.00 72 PRO A C 1
ATOM 571 O O . PRO A 1 72 ? -1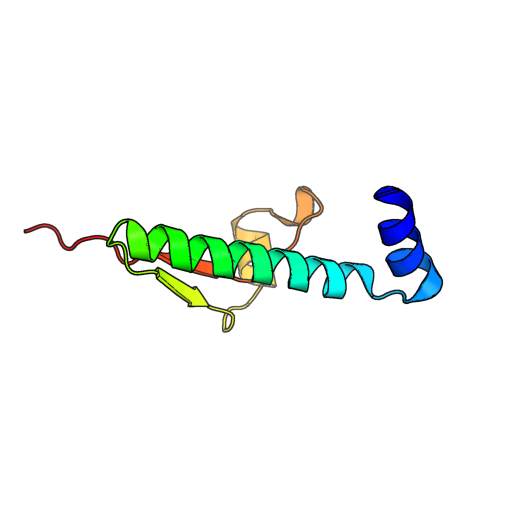1.636 1.666 9.124 1.00 83.00 72 PRO A O 1
ATOM 574 N N . ARG A 1 73 ? -11.891 -0.250 10.252 1.00 82.50 73 ARG A N 1
ATOM 575 C CA . ARG A 1 73 ? -13.214 0.049 10.780 1.00 82.50 73 ARG A CA 1
ATOM 576 C C . ARG A 1 73 ? -13.030 0.842 12.063 1.00 82.50 73 ARG A C 1
ATOM 578 O O . ARG A 1 73 ? -12.546 0.327 13.066 1.00 82.50 73 ARG A O 1
ATOM 585 N N . LEU A 1 74 ? -13.437 2.105 12.025 1.00 73.19 74 LEU A N 1
ATOM 586 C CA . LEU A 1 74 ? -13.463 2.935 13.221 1.00 73.19 74 LEU A CA 1
ATOM 587 C C . LEU A 1 74 ? -14.450 2.339 14.241 1.00 73.19 74 LEU A C 1
ATOM 589 O O . LEU A 1 74 ? -15.545 1.914 13.840 1.00 73.19 74 LEU A O 1
ATOM 593 N N . PRO A 1 75 ? -14.102 2.311 15.539 1.00 64.62 75 PRO A N 1
ATOM 594 C CA . PRO A 1 75 ? -15.056 1.952 16.577 1.00 64.62 75 PRO A CA 1
ATOM 595 C C . PRO A 1 75 ? -16.247 2.910 16.489 1.00 64.62 75 PRO A C 1
ATOM 597 O O . PRO A 1 75 ? -16.072 4.125 16.377 1.00 64.62 75 PRO A O 1
ATOM 600 N N . ARG A 1 76 ? -17.472 2.369 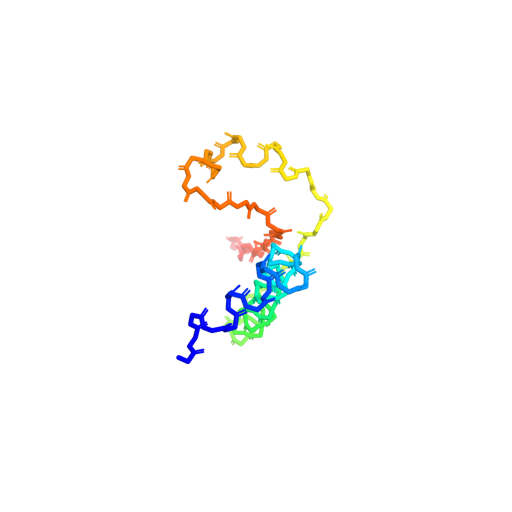16.483 1.00 57.00 76 ARG A N 1
ATOM 601 C CA . ARG A 1 76 ? -18.667 3.221 16.524 1.00 57.00 76 ARG A CA 1
ATOM 602 C C . ARG A 1 76 ? -18.631 4.005 17.843 1.00 57.00 76 ARG A C 1
ATOM 604 O O . ARG A 1 76 ? -18.462 3.361 18.881 1.00 57.00 76 ARG A O 1
ATOM 611 N N . PRO A 1 77 ? -18.780 5.343 17.832 1.00 60.81 77 PRO A N 1
ATOM 612 C CA . PRO A 1 77 ? -19.014 6.068 19.073 1.00 60.81 77 PRO A CA 1
ATOM 613 C C . PRO A 1 77 ? -20.289 5.500 19.714 1.00 60.81 77 PRO A C 1
ATOM 615 O O . PRO A 1 77 ? -21.270 5.249 19.009 1.00 60.81 77 PRO A O 1
ATOM 618 N N . ARG A 1 78 ? -20.210 5.194 21.014 1.00 56.22 78 ARG A N 1
ATOM 619 C CA . ARG A 1 78 ? -21.371 4.802 21.824 1.00 56.22 78 ARG A CA 1
ATOM 620 C C . ARG A 1 78 ? -22.323 5.975 21.985 1.00 56.22 78 ARG A C 1
ATOM 622 O O . ARG A 1 78 ? -21.813 7.112 22.087 1.00 56.22 78 ARG A O 1
#

pLDDT: mean 85.78, std 8.28, range [56.22, 93.94]

Sequence (78 aa):
MTRDFLNLRNYGYKDLNHWMEKQTYLAVGLTLMAVAELGVEATPLEGFDPISVDKAFKIRETGHSTTLLARPRLPRPR

InterPro domains:
  IPR000415 Nitroreductase-like [G3DSA:3.40.109.10] (1-70)
  IPR000415 Nitroreductase-like [SSF55469] (5-67)

Foldseek 3Di:
DVVVVLCCCVPPVVCNVVVVLVVVVVVVVVVQVVCVVVVKHKDKDQPDDFVVVCVVVVVVVVVDTDRIDIGIDDDPDD

Secondary structure (DSSP, 8-state):
-HHHHHHIIIIII--HHHHHHHHHHHHHHHHHHHHHHTT--EEEE--S-HHHHHHHTTGGGGT-----EEEE-PPPP-